Protein AF-A0AAN8XZQ6-F1 (afdb_monomer)

Solvent-accessible surface area (backbone atoms only — not comparable to full-atom values): 3860 Å² total; per-residue (Å²): 111,66,68,61,51,50,54,50,50,46,50,52,48,54,52,43,31,74,73,70,67,50,89,52,62,71,56,47,54,52,50,51,53,51,48,53,49,49,66,76,33,72,85,37,69,70,61,46,52,54,50,52,49,51,50,47,42,69,68,47,57,71,62,77,79,112

Organism: Solanum bulbocastanum (NCBI:txid147425)

Mean predicted aligned error: 8.01 Å

Sequence (66 aa):
MAYAAITCLMRTIQQSIQLTGCNLQSFYEKFESLRANLEKHAGDLDALKSLEAEIIELLFGNFILS

Secondary structure (DSSP, 8-state):
-HHHHHHHHHHHHHHHHHHH----HHHHHHHHHHHHHHHHTTT-HHHHHHHHHHHHIIIIITTTT-

Foldseek 3Di:
DVLVVLVVVLVVLVVCCVVPVDPCVVVNVVSVVLNVQCVVCVPPVVSVVVSVVVVCCVVCVVVVPD

pLDDT: mean 76.73, std 10.97, range [40.72, 88.69]

Radius of gyration: 12.72 Å; Cα contacts (8 Å, |Δi|>4): 33; chains: 1; bounding box: 33×20×33 Å

Structure (mmCIF, N/CA/C/O backbone):
data_AF-A0AAN8XZQ6-F1
#
_entry.id   AF-A0AAN8XZQ6-F1
#
loop_
_atom_site.group_PDB
_atom_site.id
_atom_site.type_symbol
_atom_site.label_atom_id
_atom_site.label_alt_id
_atom_site.label_comp_id
_atom_site.label_asym_id
_atom_site.label_entity_id
_atom_site.label_seq_id
_atom_site.pdbx_PDB_ins_code
_atom_site.Cartn_x
_atom_site.Cartn_y
_atom_site.Cartn_z
_atom_site.occupancy
_atom_site.B_iso_or_equiv
_atom_site.auth_seq_id
_atom_site.auth_comp_id
_atom_site.auth_asym_id
_atom_site.auth_atom_id
_atom_site.pdbx_PDB_model_num
ATOM 1 N N . MET A 1 1 ? 3.865 -5.954 -10.849 1.00 71.25 1 MET A N 1
ATOM 2 C CA . MET A 1 1 ? 3.017 -6.656 -9.855 1.00 71.25 1 MET A CA 1
ATOM 3 C C . MET A 1 1 ? 2.956 -5.905 -8.526 1.00 71.25 1 MET A C 1
ATOM 5 O O . MET A 1 1 ? 1.852 -5.613 -8.086 1.00 71.25 1 MET A O 1
ATOM 9 N N . ALA A 1 2 ? 4.092 -5.500 -7.942 1.00 70.69 2 ALA A N 1
ATOM 10 C CA . ALA A 1 2 ? 4.143 -4.744 -6.681 1.00 70.69 2 ALA A CA 1
ATOM 11 C C . ALA A 1 2 ? 3.303 -3.446 -6.670 1.00 70.69 2 ALA A C 1
ATOM 13 O O . ALA A 1 2 ? 2.545 -3.223 -5.734 1.00 70.69 2 ALA A O 1
ATOM 14 N N . TYR A 1 3 ? 3.329 -2.640 -7.741 1.00 75.50 3 TYR A N 1
ATOM 15 C CA . TYR A 1 3 ? 2.509 -1.416 -7.839 1.00 75.50 3 TYR A CA 1
ATOM 16 C C . TYR A 1 3 ? 1.000 -1.677 -7.655 1.00 75.50 3 TYR A C 1
ATOM 18 O O . TYR A 1 3 ? 0.308 -0.960 -6.930 1.00 75.50 3 TYR A O 1
ATOM 26 N N . ALA A 1 4 ? 0.484 -2.741 -8.280 1.00 79.44 4 ALA A N 1
ATOM 27 C CA . ALA A 1 4 ? -0.918 -3.134 -8.154 1.00 79.44 4 ALA A CA 1
ATOM 28 C C . ALA A 1 4 ? -1.237 -3.659 -6.745 1.00 79.44 4 ALA A C 1
ATOM 30 O O . ALA A 1 4 ? -2.291 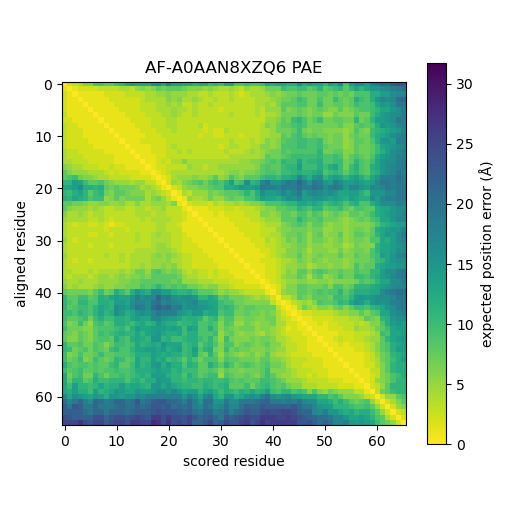-3.333 -6.201 1.00 79.44 4 ALA A O 1
ATOM 31 N N . ALA A 1 5 ? -0.316 -4.415 -6.135 1.00 80.50 5 ALA A N 1
ATOM 32 C CA . ALA A 1 5 ? -0.459 -4.908 -4.767 1.00 80.50 5 ALA A CA 1
ATOM 33 C C . ALA A 1 5 ? -0.519 -3.758 -3.749 1.00 80.50 5 ALA A C 1
ATOM 35 O O . ALA A 1 5 ? -1.435 -3.727 -2.930 1.00 80.50 5 ALA A O 1
ATOM 36 N N . ILE A 1 6 ? 0.376 -2.768 -3.858 1.00 82.06 6 ILE A N 1
ATOM 37 C CA . ILE A 1 6 ? 0.363 -1.564 -3.010 1.00 82.06 6 ILE A CA 1
ATOM 38 C C . ILE A 1 6 ? -0.935 -0.785 -3.198 1.00 82.06 6 ILE A C 1
ATOM 40 O O . ILE A 1 6 ? -1.571 -0.405 -2.221 1.00 82.06 6 ILE A O 1
ATOM 44 N N . THR A 1 7 ? -1.380 -0.600 -4.442 1.00 84.19 7 THR A N 1
ATOM 45 C CA . THR A 1 7 ? -2.649 0.090 -4.722 1.00 84.19 7 THR A CA 1
ATOM 46 C C . THR A 1 7 ? -3.843 -0.640 -4.094 1.00 84.19 7 THR A C 1
ATOM 48 O O . THR A 1 7 ? -4.762 -0.004 -3.574 1.00 84.19 7 THR A O 1
ATOM 51 N N . CYS A 1 8 ? -3.833 -1.976 -4.109 1.00 86.06 8 CYS A N 1
ATOM 52 C CA . CYS A 1 8 ? -4.852 -2.792 -3.455 1.00 86.06 8 CYS A CA 1
ATOM 53 C C . CYS A 1 8 ? -4.806 -2.631 -1.924 1.00 86.06 8 CYS A C 1
ATOM 55 O O . CYS A 1 8 ? -5.831 -2.358 -1.305 1.00 86.06 8 CYS A O 1
ATOM 57 N N . LEU A 1 9 ? -3.612 -2.695 -1.327 1.00 83.88 9 LEU A N 1
ATOM 58 C CA . LEU A 1 9 ? -3.377 -2.480 0.107 1.00 83.88 9 LEU A CA 1
ATOM 59 C C . LEU A 1 9 ? -3.834 -1.095 0.579 1.00 83.88 9 LEU A C 1
ATOM 61 O O . LEU A 1 9 ? -4.516 -0.995 1.597 1.00 83.88 9 LEU A O 1
ATOM 65 N N . MET A 1 10 ? -3.532 -0.037 -0.177 1.00 86.69 10 MET A N 1
ATOM 66 C CA . MET A 1 10 ? -3.988 1.325 0.126 1.00 86.69 10 MET A CA 1
ATOM 67 C C . MET A 1 10 ? -5.518 1.415 0.168 1.00 86.69 10 MET A C 1
ATOM 69 O O . MET A 1 10 ? -6.068 2.028 1.085 1.00 86.69 10 MET A O 1
ATOM 73 N N . ARG A 1 11 ? -6.220 0.758 -0.770 1.00 88.69 11 ARG A N 1
ATOM 74 C CA . ARG A 1 11 ? -7.691 0.664 -0.736 1.00 88.69 11 ARG A CA 1
ATOM 75 C C . ARG A 1 11 ? -8.189 -0.088 0.490 1.00 88.69 11 ARG A C 1
ATOM 77 O O . ARG A 1 11 ? -9.115 0.389 1.138 1.00 88.69 11 ARG A O 1
ATOM 84 N N . THR A 1 12 ? -7.579 -1.223 0.825 1.00 86.94 12 THR A N 1
ATOM 8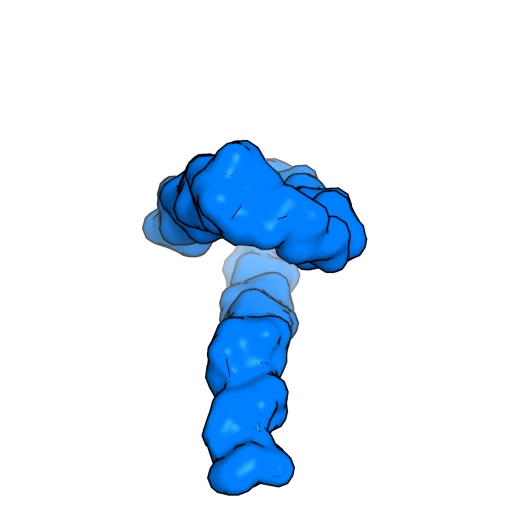5 C C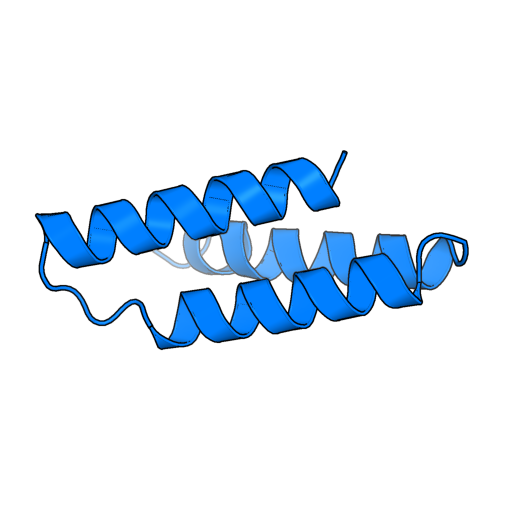A . THR A 1 12 ? -7.948 -2.006 2.014 1.00 86.94 12 THR A CA 1
ATOM 86 C C . THR A 1 12 ? -7.764 -1.193 3.295 1.00 86.94 12 THR A C 1
ATOM 88 O O . THR A 1 12 ? -8.624 -1.222 4.172 1.00 86.94 12 THR A O 1
ATOM 91 N N . ILE A 1 13 ? -6.687 -0.407 3.394 1.00 86.12 13 ILE A N 1
ATOM 92 C CA . ILE A 1 13 ? -6.445 0.493 4.528 1.00 86.12 13 ILE A CA 1
ATOM 93 C C . ILE A 1 13 ? -7.517 1.579 4.596 1.00 86.12 13 ILE A C 1
ATOM 95 O O . ILE A 1 13 ? -8.098 1.771 5.659 1.00 86.12 13 ILE A O 1
ATOM 99 N N . GLN A 1 14 ? -7.840 2.245 3.482 1.00 86.81 14 GLN A N 1
ATOM 100 C CA . GLN A 1 14 ? -8.918 3.242 3.467 1.00 86.81 14 GLN A CA 1
ATOM 101 C C . GLN A 1 14 ? -10.265 2.647 3.884 1.00 86.81 14 GLN A C 1
ATOM 103 O O . GLN A 1 14 ? -10.985 3.257 4.673 1.00 86.81 14 GLN A O 1
ATOM 108 N N . GLN A 1 15 ? -10.597 1.454 3.388 1.00 86.38 15 GLN A N 1
ATOM 109 C CA . GLN A 1 15 ? -11.812 0.742 3.784 1.00 86.38 15 GLN A CA 1
ATOM 110 C C . GLN A 1 15 ? -11.796 0.410 5.278 1.00 86.38 15 GLN A C 1
ATOM 112 O O . GLN A 1 15 ? -12.795 0.619 5.957 1.00 86.38 15 GLN A O 1
ATOM 117 N N . SER A 1 16 ? -10.658 -0.040 5.807 1.00 85.31 16 SER A N 1
ATOM 118 C CA . SER A 1 16 ? -10.494 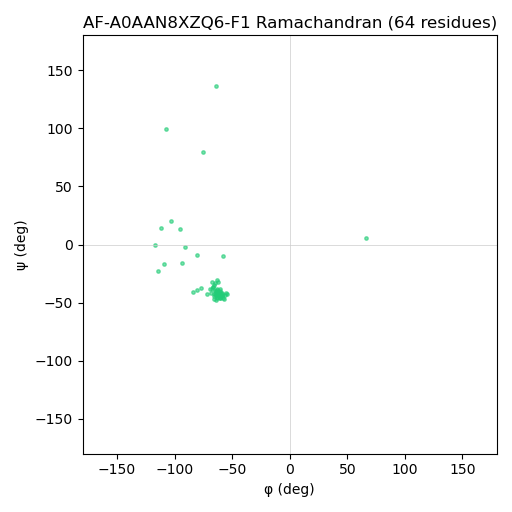-0.336 7.230 1.00 85.31 16 SER A CA 1
ATOM 119 C C . SER A 1 16 ? -10.648 0.914 8.101 1.00 85.31 16 SER A C 1
ATOM 121 O O . SER A 1 16 ? -11.377 0.868 9.090 1.00 85.31 16 SER A O 1
ATOM 123 N N . ILE A 1 17 ? -10.058 2.052 7.711 1.00 85.69 17 ILE A N 1
ATOM 124 C CA . ILE A 1 17 ? -10.233 3.346 8.397 1.00 85.69 17 ILE A CA 1
ATOM 125 C C . ILE A 1 17 ? -11.717 3.725 8.437 1.00 85.69 17 ILE A C 1
ATOM 127 O O . ILE A 1 17 ? -12.225 4.099 9.491 1.00 85.69 17 ILE A O 1
ATOM 131 N N . GLN A 1 18 ? -12.426 3.586 7.313 1.00 84.81 18 GLN A N 1
ATOM 132 C CA . GLN A 1 18 ? -13.858 3.891 7.233 1.00 84.81 18 GLN A CA 1
ATOM 133 C C . GLN A 1 18 ? -14.724 2.944 8.075 1.00 84.81 18 GLN A C 1
ATOM 135 O O . GLN A 1 18 ? -15.717 3.382 8.648 1.00 84.81 18 GLN A O 1
ATOM 140 N N . LEU A 1 19 ? -14.361 1.661 8.152 1.00 85.06 19 LEU A N 1
ATOM 141 C CA . LEU A 1 19 ? -15.119 0.635 8.877 1.00 85.06 19 LEU A CA 1
ATOM 142 C C . LEU A 1 19 ? -14.870 0.644 10.388 1.00 85.06 19 LEU A C 1
ATOM 144 O O . LEU A 1 19 ? -15.794 0.410 11.161 1.00 85.06 19 LEU A O 1
ATOM 148 N N . THR A 1 20 ? -13.627 0.863 10.809 1.00 80.50 20 THR A N 1
ATOM 149 C CA . THR A 1 20 ? -13.193 0.675 12.206 1.00 80.50 20 THR A CA 1
ATOM 150 C C . THR A 1 20 ? -12.910 1.988 12.928 1.00 80.50 20 THR A C 1
ATOM 152 O O . THR A 1 20 ? -12.819 2.001 14.153 1.00 80.50 20 THR A O 1
ATOM 155 N N . GLY A 1 21 ? -12.740 3.094 12.196 1.00 76.12 21 GLY A N 1
ATOM 156 C CA . GLY A 1 21 ? -12.282 4.366 12.758 1.00 76.12 21 GLY A CA 1
ATOM 157 C C . GLY A 1 21 ? -10.841 4.324 13.282 1.00 76.12 21 GLY A C 1
ATOM 158 O O . GLY A 1 21 ? -10.383 5.303 13.872 1.00 76.12 21 GLY A O 1
ATOM 159 N N . CYS A 1 22 ? -10.111 3.217 13.092 1.00 78.56 22 CYS A N 1
ATOM 160 C CA . CYS A 1 22 ? -8.710 3.124 13.481 1.00 78.56 22 CYS A CA 1
ATOM 161 C C . CYS A 1 22 ? -7.871 4.116 12.676 1.00 78.56 22 CYS A C 1
ATOM 163 O O . CYS A 1 22 ? -7.992 4.219 11.453 1.00 78.56 22 CYS A O 1
ATOM 165 N N . ASN A 1 23 ? -6.964 4.810 13.363 1.00 78.25 23 ASN A N 1
ATOM 166 C CA . ASN A 1 23 ? -6.027 5.722 12.726 1.00 78.25 23 ASN A CA 1
ATOM 167 C C . ASN A 1 23 ? -4.914 4.941 12.004 1.00 78.25 23 ASN A C 1
ATOM 169 O O . ASN A 1 23 ? -3.807 4.789 12.513 1.00 78.25 23 ASN A O 1
ATOM 173 N N . LEU A 1 24 ? -5.227 4.432 10.811 1.00 81.31 24 LEU A N 1
ATOM 174 C CA . LEU A 1 24 ? -4.269 3.803 9.896 1.00 81.31 24 LEU A CA 1
ATOM 175 C C . LEU A 1 24 ? -3.745 4.797 8.843 1.00 81.31 24 LEU A C 1
ATOM 177 O O . LEU A 1 24 ? -3.120 4.390 7.864 1.00 81.31 24 LEU A O 1
ATOM 181 N N . GLN A 1 25 ? -3.977 6.099 9.043 1.00 83.31 25 GLN A N 1
ATOM 182 C CA . GLN A 1 25 ? -3.530 7.166 8.143 1.00 83.31 25 GLN A CA 1
ATOM 183 C C . GLN A 1 25 ? -2.011 7.110 7.924 1.00 83.31 25 GLN A C 1
ATOM 185 O O . GLN A 1 25 ? -1.537 7.186 6.795 1.00 83.31 25 GLN A O 1
ATOM 190 N N . SER A 1 26 ? -1.248 6.860 8.992 1.00 83.50 26 SER A N 1
ATOM 191 C CA . SER A 1 26 ? 0.213 6.730 8.938 1.00 83.50 26 SER A CA 1
ATOM 192 C C . SER A 1 26 ? 0.678 5.563 8.058 1.00 83.50 26 SER A C 1
ATOM 194 O O . SER A 1 26 ? 1.729 5.638 7.424 1.00 83.50 26 SER A O 1
ATOM 196 N N . PHE A 1 27 ? -0.103 4.478 7.991 1.00 81.50 27 PHE A N 1
ATOM 197 C CA . PHE A 1 27 ? 0.178 3.372 7.074 1.00 81.50 27 PHE A CA 1
ATOM 198 C C . PHE A 1 27 ? -0.116 3.772 5.631 1.00 81.50 27 PHE A C 1
ATOM 200 O O . PHE A 1 27 ? 0.689 3.480 4.750 1.00 81.50 27 PHE A O 1
ATOM 207 N N . TYR A 1 28 ? -1.226 4.473 5.389 1.00 85.56 28 TYR A N 1
ATOM 208 C CA . TYR A 1 28 ? -1.572 4.964 4.056 1.00 85.56 28 TYR A CA 1
ATOM 209 C C . TYR A 1 28 ? -0.464 5.855 3.468 1.00 85.56 28 TYR A C 1
ATOM 211 O O . TYR A 1 28 ? -0.035 5.619 2.340 1.00 85.56 28 TYR A O 1
ATOM 219 N N . GLU A 1 29 ? 0.064 6.803 4.247 1.00 86.62 29 GLU A N 1
ATOM 220 C CA . GLU A 1 29 ? 1.168 7.686 3.830 1.00 86.62 29 GLU A CA 1
ATOM 221 C C . GLU A 1 29 ? 2.458 6.909 3.514 1.00 86.62 29 GLU A C 1
ATOM 223 O O . GLU A 1 29 ? 3.123 7.177 2.510 1.00 86.62 29 GLU A O 1
ATOM 228 N N . LYS A 1 30 ? 2.794 5.887 4.318 1.00 85.00 30 LYS A N 1
ATOM 229 C CA . LYS A 1 30 ? 3.928 4.992 4.025 1.00 85.00 30 LYS A CA 1
ATOM 230 C C . LYS A 1 30 ? 3.755 4.264 2.692 1.00 85.00 30 LYS A C 1
ATOM 232 O O . LYS A 1 30 ? 4.692 4.223 1.895 1.00 85.00 30 LYS A O 1
ATOM 237 N N . PHE A 1 31 ? 2.572 3.709 2.430 1.00 83.94 31 PHE A N 1
ATOM 238 C CA . PHE A 1 31 ? 2.296 3.022 1.164 1.00 83.94 31 PHE A CA 1
ATOM 239 C C . PHE A 1 31 ? 2.270 3.977 -0.032 1.00 83.94 31 PHE A C 1
ATOM 241 O O . PHE A 1 31 ? 2.693 3.594 -1.122 1.00 83.94 31 PHE A O 1
ATOM 248 N N . GLU A 1 32 ? 1.836 5.222 0.159 1.00 86.56 32 GLU A N 1
ATOM 249 C CA . GLU A 1 32 ? 1.890 6.243 -0.884 1.00 86.56 32 GLU A CA 1
ATOM 250 C C . GLU A 1 32 ? 3.337 6.603 -1.257 1.00 86.56 32 GLU A C 1
ATOM 252 O O . GLU A 1 32 ? 3.667 6.653 -2.444 1.00 86.56 32 GLU A O 1
ATOM 257 N N . SER A 1 33 ? 4.214 6.753 -0.260 1.00 85.75 33 SER A N 1
ATOM 258 C CA . SER A 1 33 ? 5.655 6.954 -0.466 1.00 85.75 33 SER A CA 1
ATOM 259 C C . SER A 1 33 ? 6.302 5.770 -1.199 1.00 85.75 33 SER A C 1
ATOM 261 O O . SER A 1 33 ? 7.004 5.951 -2.196 1.00 85.75 33 SER A O 1
ATOM 263 N N . LEU A 1 34 ? 5.986 4.537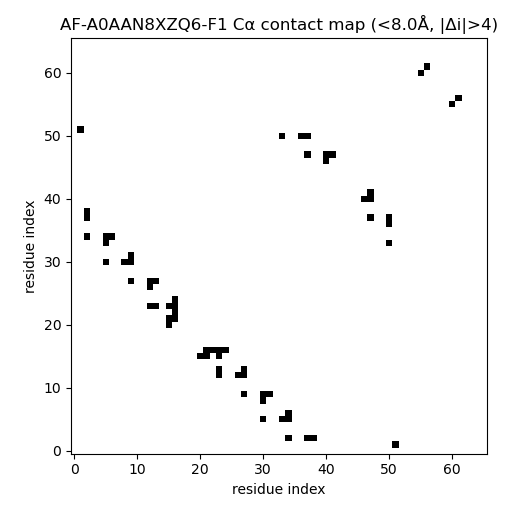 -0.783 1.00 82.50 34 LEU A N 1
ATOM 264 C CA . LEU A 1 34 ? 6.432 3.315 -1.462 1.00 82.50 34 LEU A CA 1
ATOM 265 C C . LEU A 1 34 ? 5.955 3.273 -2.921 1.00 82.50 34 LEU A C 1
ATOM 267 O O . LEU A 1 34 ? 6.731 2.945 -3.817 1.00 82.50 34 LEU A O 1
ATOM 271 N N . ARG A 1 35 ? 4.699 3.646 -3.193 1.00 83.38 35 ARG A N 1
ATOM 272 C CA . ARG A 1 35 ? 4.162 3.712 -4.560 1.00 83.38 35 ARG A CA 1
ATOM 273 C C . ARG A 1 35 ? 4.933 4.714 -5.422 1.00 83.38 35 ARG A C 1
ATOM 275 O O . ARG A 1 35 ? 5.267 4.385 -6.559 1.00 83.38 35 ARG A O 1
ATOM 282 N N . ALA A 1 36 ? 5.236 5.895 -4.883 1.00 84.62 36 ALA A N 1
ATOM 283 C CA . ALA A 1 36 ? 6.010 6.919 -5.582 1.00 84.62 36 ALA A CA 1
ATOM 284 C C . ALA A 1 36 ? 7.446 6.452 -5.881 1.00 84.62 36 ALA A C 1
ATOM 286 O O . ALA A 1 36 ? 7.947 6.661 -6.986 1.00 84.62 36 ALA A O 1
ATOM 287 N N . ASN A 1 37 ? 8.088 5.755 -4.938 1.00 82.31 37 ASN A N 1
ATOM 288 C CA . ASN A 1 37 ? 9.397 5.140 -5.166 1.00 82.31 37 ASN A CA 1
ATOM 289 C C . ASN A 1 37 ? 9.336 4.061 -6.255 1.00 82.31 37 ASN A C 1
ATOM 291 O O . ASN A 1 37 ? 10.189 4.036 -7.137 1.00 82.31 37 ASN A O 1
ATOM 295 N N . LEU A 1 38 ? 8.307 3.213 -6.254 1.00 78.56 38 LEU A N 1
ATOM 296 C CA . LEU A 1 38 ? 8.102 2.198 -7.292 1.00 78.56 38 LEU A CA 1
ATOM 297 C C . LEU A 1 38 ? 7.934 2.796 -8.688 1.00 78.56 38 LEU A C 1
ATOM 299 O O . LEU A 1 38 ? 8.470 2.260 -9.653 1.00 78.56 38 LEU A O 1
ATOM 303 N N . GLU A 1 39 ? 7.194 3.896 -8.796 1.00 80.19 39 GLU A N 1
ATOM 304 C CA . GLU A 1 39 ? 6.988 4.604 -10.059 1.00 80.19 39 GLU A CA 1
ATOM 305 C C . GLU A 1 39 ? 8.282 5.266 -10.549 1.00 80.19 39 GLU A C 1
ATOM 307 O O . GLU A 1 39 ? 8.636 5.152 -11.723 1.00 80.19 39 GLU A O 1
ATOM 312 N N . LYS A 1 40 ? 9.046 5.872 -9.635 1.00 80.38 40 LYS A N 1
ATOM 313 C CA . LYS A 1 40 ? 10.344 6.490 -9.934 1.00 80.38 40 LYS A CA 1
ATOM 314 C C . LYS A 1 40 ? 11.409 5.469 -10.347 1.00 80.38 40 LYS A C 1
ATOM 316 O O . LYS A 1 40 ? 12.232 5.762 -11.211 1.00 80.38 40 LYS A O 1
ATOM 321 N N . HIS A 1 41 ? 11.392 4.282 -9.745 1.00 75.31 41 HIS A N 1
ATOM 322 C CA . HIS A 1 41 ? 12.380 3.223 -9.955 1.00 75.31 41 HIS A CA 1
ATOM 323 C C . HIS A 1 41 ? 11.873 2.093 -10.862 1.00 75.31 41 HIS A C 1
ATOM 325 O O . HIS A 1 41 ? 12.456 1.015 -10.875 1.00 75.31 41 HIS A O 1
ATOM 331 N N . ALA A 1 42 ? 10.835 2.324 -11.675 1.00 67.38 42 ALA A N 1
ATOM 332 C CA . ALA A 1 42 ? 10.218 1.304 -12.532 1.00 67.38 42 ALA A CA 1
ATOM 333 C C . ALA A 1 42 ? 11.172 0.625 -13.550 1.00 67.38 42 ALA A C 1
ATOM 335 O O . ALA A 1 42 ? 10.792 -0.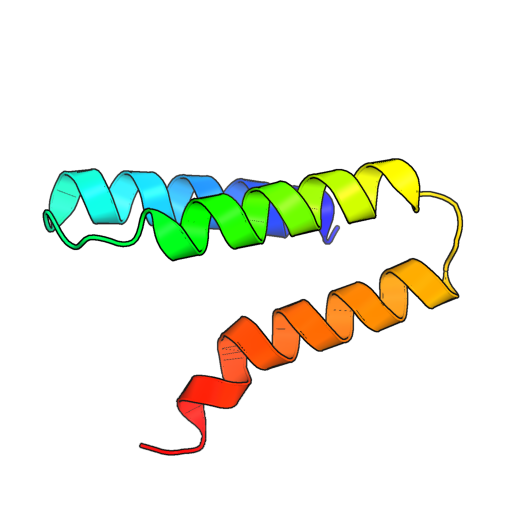369 -14.166 1.00 67.38 42 ALA A O 1
ATOM 336 N N . GLY A 1 43 ? 12.400 1.133 -13.721 1.00 68.44 43 GLY A N 1
ATOM 337 C CA . GLY A 1 43 ? 13.468 0.530 -14.531 1.00 68.44 43 GLY A CA 1
ATOM 338 C C . GLY A 1 43 ? 14.724 0.107 -13.756 1.00 68.44 43 GLY A C 1
ATOM 339 O O . GLY A 1 43 ? 15.653 -0.408 -14.372 1.00 68.44 43 GL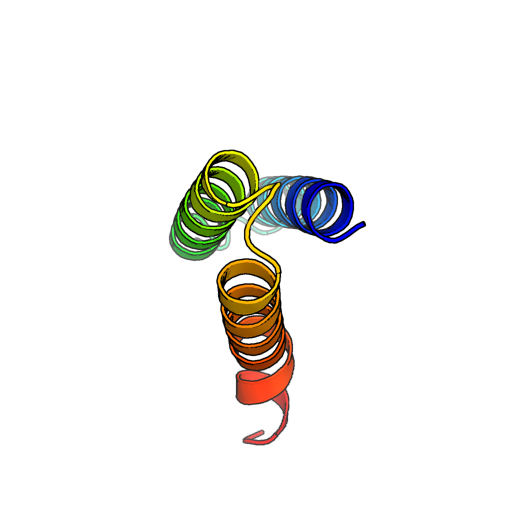Y A O 1
ATOM 340 N N . ASP A 1 44 ? 14.771 0.313 -12.438 1.00 79.12 44 ASP A N 1
ATOM 341 C CA . ASP A 1 44 ? 15.910 -0.029 -11.580 1.00 79.12 44 ASP A CA 1
ATOM 342 C C . ASP A 1 44 ? 15.558 -1.249 -10.719 1.00 79.12 44 ASP A C 1
ATOM 344 O O . ASP A 1 44 ? 14.850 -1.159 -9.714 1.00 79.12 44 ASP A O 1
ATOM 348 N N . LEU A 1 45 ? 16.033 -2.414 -11.164 1.00 74.06 45 LEU A N 1
ATOM 349 C CA . LEU A 1 45 ? 15.705 -3.708 -10.573 1.00 74.06 45 LEU A CA 1
ATOM 350 C C . LEU A 1 45 ? 16.222 -3.856 -9.132 1.00 74.06 45 LEU A C 1
ATOM 352 O O . LEU A 1 45 ? 15.567 -4.517 -8.324 1.00 74.06 45 LEU A O 1
ATOM 356 N N . ASP A 1 46 ? 17.361 -3.248 -8.799 1.00 74.88 46 ASP A N 1
ATOM 357 C CA . ASP A 1 46 ? 17.952 -3.337 -7.458 1.00 74.88 46 ASP A CA 1
ATOM 358 C C . ASP A 1 46 ? 17.215 -2.434 -6.461 1.00 74.88 46 ASP A C 1
ATOM 360 O O . ASP A 1 46 ? 16.947 -2.840 -5.322 1.00 74.88 46 ASP A O 1
ATOM 364 N N . ALA A 1 47 ? 16.786 -1.249 -6.909 1.00 72.75 47 ALA A N 1
ATOM 365 C CA . ALA A 1 47 ? 15.897 -0.388 -6.131 1.00 72.75 47 ALA A CA 1
ATOM 366 C C . ALA A 1 47 ? 14.525 -1.047 -5.903 1.00 72.75 47 ALA A C 1
ATOM 368 O O .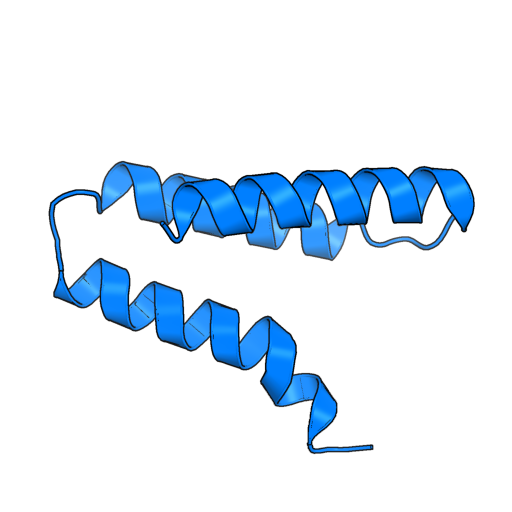 ALA A 1 47 ? 13.994 -1.010 -4.792 1.00 72.75 47 ALA A O 1
ATOM 369 N N . LEU A 1 48 ? 13.979 -1.718 -6.923 1.00 72.81 48 LEU A N 1
ATOM 370 C CA . LEU A 1 48 ? 12.732 -2.486 -6.830 1.00 72.81 48 LEU A CA 1
ATOM 371 C C . LEU A 1 48 ? 12.820 -3.627 -5.809 1.00 72.81 48 LEU A C 1
ATOM 373 O O . LEU A 1 48 ? 11.911 -3.777 -4.995 1.00 72.81 48 LEU A O 1
ATOM 377 N N . LYS A 1 49 ? 13.913 -4.402 -5.812 1.00 76.00 49 LYS A N 1
ATOM 378 C CA . LYS A 1 49 ? 14.135 -5.488 -4.841 1.00 76.00 49 LYS A CA 1
ATOM 379 C C . LYS A 1 49 ? 14.276 -4.981 -3.409 1.00 76.00 49 LYS A C 1
ATOM 381 O O . LYS A 1 49 ? 13.742 -5.602 -2.494 1.00 76.00 49 LYS A O 1
ATOM 386 N N . SER A 1 50 ? 14.976 -3.863 -3.214 1.00 78.94 50 SER A N 1
ATOM 387 C CA . SER A 1 50 ? 15.099 -3.234 -1.891 1.00 78.94 50 SER A CA 1
ATOM 388 C C . SER A 1 50 ? 13.734 -2.788 -1.365 1.00 78.94 50 SER A C 1
ATOM 390 O O . SER A 1 50 ? 13.400 -3.037 -0.210 1.00 78.94 50 SER A O 1
ATOM 392 N N . LEU A 1 51 ? 12.906 -2.209 -2.236 1.00 75.56 51 LEU A N 1
ATOM 393 C CA . LEU A 1 51 ? 11.555 -1.785 -1.884 1.00 75.56 51 LEU A CA 1
ATOM 394 C C . LEU A 1 51 ? 10.624 -2.968 -1.580 1.00 75.56 51 LEU A C 1
ATOM 396 O O . LEU A 1 51 ? 9.791 -2.904 -0.680 1.00 75.56 51 LEU A O 1
ATOM 400 N N . GLU A 1 52 ? 10.759 -4.062 -2.329 1.00 75.50 52 GLU A N 1
ATOM 401 C CA . GLU A 1 52 ? 10.008 -5.295 -2.094 1.00 75.50 52 GLU A CA 1
ATOM 402 C C . GLU A 1 52 ? 10.359 -5.912 -0.730 1.00 75.50 52 GLU A C 1
ATOM 404 O O . GLU 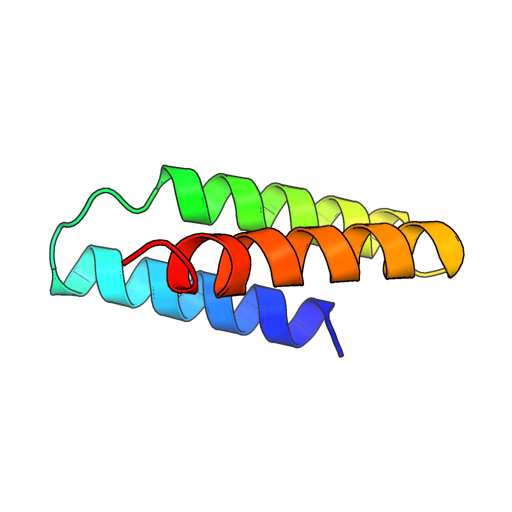A 1 52 ? 9.458 -6.333 -0.004 1.00 75.50 52 GLU A O 1
ATOM 409 N N . ALA A 1 53 ? 11.635 -5.875 -0.331 1.00 77.19 53 ALA A N 1
ATOM 410 C CA . ALA A 1 53 ? 12.071 -6.286 1.003 1.00 77.19 53 ALA A CA 1
ATOM 411 C C . ALA A 1 53 ? 11.483 -5.393 2.111 1.00 77.19 53 ALA A C 1
ATOM 413 O O . ALA A 1 53 ? 10.979 -5.916 3.103 1.00 77.19 53 ALA A O 1
ATOM 414 N N . GLU A 1 54 ? 11.467 -4.072 1.918 1.00 77.31 54 GLU A N 1
ATOM 415 C CA . GLU A 1 54 ? 10.879 -3.119 2.871 1.00 77.31 54 GLU A CA 1
ATOM 416 C C . GLU A 1 54 ? 9.361 -3.338 3.041 1.00 77.31 54 GLU A C 1
ATOM 418 O O . GLU A 1 54 ? 8.828 -3.289 4.150 1.00 77.31 54 GLU A O 1
ATOM 423 N N . ILE A 1 55 ? 8.650 -3.666 1.955 1.00 74.81 55 ILE A N 1
ATOM 424 C CA . ILE A 1 55 ? 7.223 -4.028 1.999 1.00 74.81 55 ILE A CA 1
ATOM 425 C C . ILE A 1 55 ? 7.009 -5.339 2.761 1.00 74.81 55 ILE A C 1
ATOM 427 O O . ILE A 1 55 ? 6.090 -5.428 3.577 1.00 74.81 55 ILE A O 1
ATOM 431 N N . ILE A 1 56 ? 7.836 -6.358 2.509 1.00 74.69 56 ILE A N 1
ATOM 432 C CA . ILE A 1 56 ? 7.764 -7.641 3.221 1.00 74.69 56 ILE A CA 1
ATOM 433 C C . ILE A 1 56 ? 8.024 -7.434 4.715 1.00 74.69 56 ILE A C 1
ATOM 435 O O . ILE A 1 56 ? 7.296 -7.984 5.538 1.00 74.69 56 ILE A O 1
ATOM 439 N N . GLU A 1 57 ? 9.002 -6.611 5.079 1.00 77.00 57 GLU A N 1
ATOM 440 C CA . GLU A 1 57 ? 9.301 -6.281 6.472 1.00 77.00 57 GLU A CA 1
ATOM 441 C C . GLU A 1 57 ? 8.141 -5.532 7.144 1.00 77.00 57 GLU A C 1
ATOM 443 O O . GLU A 1 57 ? 7.741 -5.875 8.256 1.00 77.00 57 GLU A O 1
ATOM 448 N N . LEU A 1 58 ? 7.513 -4.576 6.456 1.00 70.56 58 LEU A N 1
ATOM 449 C CA . LEU A 1 58 ? 6.345 -3.863 6.985 1.00 70.56 58 LEU A CA 1
ATOM 450 C C . LEU A 1 58 ? 5.116 -4.768 7.171 1.00 70.56 58 LEU A C 1
ATOM 452 O O . LEU A 1 58 ? 4.348 -4.558 8.111 1.00 70.56 58 LEU A O 1
ATOM 456 N N . LEU A 1 59 ? 4.915 -5.751 6.289 1.00 69.06 59 LEU A N 1
ATOM 457 C CA . LEU A 1 59 ? 3.759 -6.656 6.326 1.00 69.06 59 LEU A CA 1
ATOM 458 C C . LEU A 1 59 ? 3.955 -7.844 7.276 1.00 69.06 59 LEU A C 1
ATOM 460 O O . LEU A 1 59 ? 3.020 -8.228 7.974 1.00 69.06 59 LEU A O 1
ATOM 464 N N . PHE A 1 60 ? 5.152 -8.427 7.299 1.00 65.06 60 PHE A N 1
ATOM 465 C CA . PHE A 1 60 ? 5.437 -9.679 8.006 1.00 65.06 60 PHE A CA 1
ATOM 466 C C . PHE A 1 60 ? 6.409 -9.515 9.178 1.00 65.06 60 PHE A C 1
ATOM 468 O O . PHE A 1 60 ? 6.360 -10.315 10.110 1.00 65.06 60 PHE A O 1
ATOM 475 N N . GLY A 1 61 ? 7.245 -8.475 9.193 1.00 58.66 61 GLY A N 1
ATOM 476 C CA . GLY A 1 61 ? 8.179 -8.207 10.294 1.00 58.66 61 GLY A CA 1
ATOM 477 C C . GLY A 1 61 ? 7.474 -7.920 11.623 1.00 58.66 61 GLY A C 1
ATOM 478 O O . GLY A 1 61 ? 7.957 -8.324 12.675 1.00 58.66 61 GLY A O 1
ATOM 479 N N . ASN A 1 62 ? 6.273 -7.337 11.583 1.00 50.00 62 ASN A N 1
ATOM 480 C CA . ASN A 1 62 ? 5.432 -7.155 12.773 1.00 50.00 62 ASN A CA 1
ATOM 481 C C . ASN A 1 62 ? 4.633 -8.407 13.184 1.00 50.00 62 ASN A C 1
ATOM 483 O O . ASN A 1 62 ? 4.038 -8.407 14.256 1.00 50.00 62 ASN A O 1
ATOM 487 N N . PHE A 1 63 ? 4.598 -9.467 12.368 1.00 44.97 63 PHE A N 1
ATOM 488 C CA . PHE A 1 63 ? 3.821 -10.677 12.671 1.00 44.97 63 PHE A CA 1
ATOM 489 C C . PHE A 1 63 ? 4.645 -11.760 13.394 1.00 44.97 63 PHE A C 1
ATOM 491 O O . PHE A 1 63 ? 4.070 -12.663 13.988 1.00 44.97 63 PHE A O 1
ATOM 498 N N . ILE A 1 64 ? 5.983 -11.673 13.388 1.00 45.81 64 ILE A N 1
ATOM 499 C CA . ILE A 1 64 ? 6.875 -12.675 14.012 1.00 45.81 64 ILE A CA 1
ATOM 500 C C . ILE A 1 64 ? 7.217 -12.351 15.487 1.00 45.81 64 ILE A C 1
ATOM 502 O O . ILE A 1 64 ? 7.867 -13.144 16.161 1.00 45.81 64 ILE A O 1
ATOM 506 N N . LEU A 1 65 ? 6.736 -11.228 16.037 1.00 43.06 65 LEU A N 1
ATOM 507 C CA . LEU A 1 65 ? 6.984 -10.822 17.433 1.00 43.06 65 LEU A CA 1
ATOM 508 C C . LEU A 1 65 ? 5.747 -10.860 18.359 1.00 43.06 65 LEU A C 1
ATOM 510 O O . LEU A 1 65 ? 5.822 -10.319 19.462 1.00 43.06 65 LEU A O 1
ATOM 514 N N . SER A 1 66 ? 4.638 -11.498 17.957 1.00 40.72 66 SER A N 1
ATOM 515 C CA . SER A 1 66 ? 3.452 -11.697 18.816 1.00 40.72 66 SER A CA 1
ATOM 516 C C . SER A 1 66 ? 3.203 -13.154 19.176 1.00 40.72 66 SER A C 1
ATOM 518 O O . SER A 1 66 ? 3.535 -14.043 18.365 1.00 40.72 66 SER A O 1
#